Protein AF-A0A7W0KW19-F1 (afdb_monomer_lite)

Sequence (162 aa):
MRFDIEDYKSRTDRLRWDDLDFGAFTDDPLDGDTLRVIEYMHDVEHHTICYLRDLLVTPAHADPEITAFLSLWAYEELWHGEALGAVLAAHGRLSGQQRVAAMRQRLGIRDRIRPLLSALGSTVVGERLVALHMTWGAINEWTTQAGYVRLAQRSGTRCWPS

Foldseek 3Di:
DDDDLVVVVVPQDFPDDVPPDLVVCVVVNFDPVLLVLLLVLLQVLLCVVLLLLLCCLACLVVDPSSVSVSVSSNNRSVNVNVNSQSNCVSVVHDGDPRSSVVSVVVCPCVSVCNSVVSNVVRVVVPCVSVVVSVVVVVVVVVVSVVSVVVSDVVSDPPDDDD

Secondary structure (DSSP, 8-state):
----HHHHHHH--PPP-TTS-GGGGGTSPPPHHHHHHHHHHHHHHHHHHHHHHHHHTSGGGG-HHHHHHHHHHHHHHHHHHHHHHHHHHHTT---HHHHHHHHHHHHHHHHHHHHHHHHHHHHHHTHHHHHHHHHHHHHHHHHHHHHHHHHHHHS--SS---

Structure (mmCIF, N/CA/C/O backbone):
data_AF-A0A7W0KW19-F1
#
_entry.id   AF-A0A7W0KW19-F1
#
loop_
_atom_site.group_PDB
_atom_site.id
_atom_site.type_symbol
_atom_site.label_atom_id
_atom_site.label_alt_id
_atom_site.label_comp_id
_atom_site.label_asym_id
_atom_site.label_entity_id
_atom_site.label_seq_id
_atom_site.pdbx_PDB_ins_code
_atom_site.Cartn_x
_atom_site.Cartn_y
_atom_site.Cartn_z
_atom_site.occupancy
_atom_site.B_iso_or_equiv
_atom_site.auth_seq_id
_atom_site.auth_comp_id
_atom_site.auth_asym_id
_atom_site.auth_atom_id
_atom_site.pdbx_PDB_model_num
ATOM 1 N N . MET A 1 1 ? 3.020 -20.954 -14.127 1.00 45.12 1 MET A N 1
ATOM 2 C CA . MET A 1 1 ? 2.127 -19.990 -14.803 1.00 45.12 1 MET A CA 1
ATOM 3 C C . MET A 1 1 ? 2.960 -18.747 -15.081 1.00 45.12 1 MET A C 1
ATOM 5 O O . MET A 1 1 ? 3.672 -18.333 -14.176 1.00 45.12 1 MET A O 1
ATOM 9 N N . ARG A 1 2 ? 3.006 -18.255 -16.325 1.00 70.88 2 ARG A N 1
ATOM 10 C CA . ARG A 1 2 ? 3.765 -17.043 -16.691 1.00 70.88 2 ARG A CA 1
ATOM 11 C C . ARG A 1 2 ? 2.897 -15.824 -16.357 1.00 70.88 2 ARG A C 1
ATOM 13 O O . ARG A 1 2 ? 1.694 -15.896 -16.574 1.00 70.88 2 ARG A O 1
ATOM 20 N N . PHE A 1 3 ? 3.493 -14.776 -15.792 1.00 77.75 3 PHE A N 1
ATOM 21 C CA . PHE A 1 3 ? 2.812 -13.505 -15.521 1.00 77.75 3 PHE A CA 1
ATOM 22 C C . PHE A 1 3 ? 2.275 -12.891 -16.826 1.00 77.75 3 PHE A C 1
ATOM 24 O O . PHE A 1 3 ? 2.959 -12.965 -17.849 1.00 77.75 3 PHE A O 1
ATOM 31 N N . ASP A 1 4 ? 1.067 -12.323 -16.777 1.00 86.31 4 ASP A N 1
ATOM 32 C CA . ASP A 1 4 ? 0.393 -11.656 -17.896 1.00 86.31 4 ASP A CA 1
ATOM 33 C C . ASP A 1 4 ? -0.073 -10.265 -17.446 1.00 86.31 4 ASP A C 1
ATOM 35 O O . ASP A 1 4 ? -0.911 -10.125 -16.552 1.00 86.31 4 ASP A O 1
ATOM 39 N N . ILE A 1 5 ? 0.502 -9.232 -18.060 1.00 88.50 5 ILE A N 1
ATOM 40 C CA . ILE A 1 5 ? 0.229 -7.839 -17.714 1.00 88.50 5 ILE A CA 1
ATOM 41 C C . ILE A 1 5 ? -1.179 -7.392 -18.126 1.00 88.50 5 ILE A C 1
ATOM 43 O O . ILE A 1 5 ? -1.750 -6.521 -17.473 1.00 88.50 5 ILE A O 1
ATOM 47 N N . GLU A 1 6 ? -1.757 -7.972 -19.179 1.00 89.00 6 GLU A N 1
ATOM 48 C CA . GLU A 1 6 ? -3.099 -7.605 -19.642 1.00 89.00 6 GLU A CA 1
ATOM 49 C C . GLU A 1 6 ? -4.171 -8.174 -18.710 1.00 89.00 6 GLU A C 1
ATOM 51 O O . GLU A 1 6 ? -5.129 -7.481 -18.363 1.00 89.00 6 GLU A O 1
ATOM 56 N N . ASP A 1 7 ? -3.963 -9.397 -18.215 1.00 88.00 7 ASP A N 1
ATOM 57 C CA . ASP A 1 7 ? -4.797 -9.975 -17.160 1.00 88.00 7 ASP A CA 1
ATOM 58 C C . ASP A 1 7 ? -4.725 -9.130 -15.879 1.00 88.00 7 ASP A C 1
ATOM 60 O O . ASP A 1 7 ? -5.764 -8.794 -15.308 1.00 88.00 7 ASP A O 1
ATOM 64 N N . TYR A 1 8 ? -3.521 -8.706 -15.469 1.00 86.12 8 TYR A N 1
ATOM 65 C CA . TYR A 1 8 ? -3.345 -7.850 -14.291 1.00 86.12 8 TYR A CA 1
ATOM 66 C C . TYR A 1 8 ? -4.066 -6.502 -14.446 1.00 86.12 8 TYR A C 1
ATOM 68 O O . TYR A 1 8 ? -4.887 -6.154 -13.600 1.00 86.12 8 TYR A O 1
ATOM 76 N N . LYS A 1 9 ? -3.884 -5.808 -15.580 1.00 87.50 9 LYS A N 1
ATOM 77 C CA . LYS A 1 9 ? -4.611 -4.565 -15.914 1.00 87.50 9 LYS A CA 1
ATOM 78 C C . LYS A 1 9 ? -6.127 -4.708 -15.808 1.00 87.50 9 LYS A C 1
ATOM 80 O O . LYS A 1 9 ? -6.792 -3.771 -15.385 1.00 87.50 9 LYS A O 1
ATOM 85 N N . SER A 1 10 ? -6.672 -5.849 -16.230 1.00 87.94 10 SER A N 1
ATOM 86 C CA . SER A 1 10 ? -8.121 -6.083 -16.224 1.00 87.94 10 SER A CA 1
ATOM 87 C C . SER A 1 10 ? -8.704 -6.294 -14.824 1.00 87.94 10 SER A C 1
ATOM 89 O O . SER A 1 10 ? -9.913 -6.152 -14.641 1.00 87.94 10 SER A O 1
ATOM 91 N N . ARG A 1 11 ? -7.858 -6.658 -13.854 1.00 87.00 11 ARG A N 1
ATOM 92 C CA . ARG A 1 11 ? -8.253 -6.985 -12.479 1.00 87.00 11 ARG A CA 1
ATOM 93 C C . ARG A 1 11 ? -7.891 -5.910 -11.472 1.00 87.00 11 ARG A C 1
ATOM 95 O O . ARG A 1 11 ? -8.530 -5.869 -10.425 1.00 87.00 11 ARG A O 1
ATOM 102 N N . THR A 1 12 ? -6.886 -5.087 -11.765 1.00 85.75 12 THR A N 1
ATOM 103 C CA . THR A 1 12 ? -6.527 -3.967 -10.902 1.00 85.75 12 THR A CA 1
ATOM 104 C C . THR A 1 12 ? -7.721 -3.043 -10.743 1.00 85.75 12 THR A C 1
ATOM 106 O O . THR A 1 12 ? -8.265 -2.515 -11.713 1.00 85.75 12 THR A O 1
ATOM 109 N N . ASP A 1 13 ? -8.091 -2.820 -9.492 1.00 85.12 13 ASP A N 1
ATOM 110 C CA . ASP A 1 13 ? -9.095 -1.854 -9.095 1.00 85.12 13 ASP A CA 1
ATOM 111 C C . ASP A 1 13 ? -8.676 -1.246 -7.758 1.00 85.12 13 ASP A C 1
ATOM 113 O O . ASP A 1 13 ? -7.814 -1.761 -7.039 1.00 85.12 13 ASP A O 1
ATOM 117 N N . ARG A 1 14 ? -9.285 -0.120 -7.415 1.00 85.25 14 ARG A N 1
ATOM 118 C CA . ARG A 1 14 ? -9.150 0.460 -6.087 1.00 85.25 14 ARG A CA 1
ATOM 119 C C . ARG A 1 14 ? -9.626 -0.555 -5.049 1.00 85.25 14 ARG A C 1
ATOM 121 O O . ARG A 1 14 ? -10.737 -1.073 -5.162 1.00 85.25 14 ARG A O 1
ATOM 128 N N . LEU A 1 15 ? -8.859 -0.731 -3.968 1.00 82.12 15 LEU A N 1
ATOM 129 C CA . LEU A 1 15 ? -9.382 -1.418 -2.789 1.00 82.12 15 LEU A CA 1
ATOM 130 C C . LEU A 1 15 ? -10.620 -0.660 -2.287 1.00 82.12 15 LEU A C 1
ATOM 132 O O . LEU A 1 15 ? -10.533 0.506 -1.883 1.00 82.12 15 LEU A O 1
ATOM 136 N N . ARG A 1 16 ? -11.770 -1.334 -2.322 1.00 80.62 16 ARG A N 1
ATOM 137 C CA . ARG A 1 16 ? -13.038 -0.830 -1.796 1.00 80.62 16 ARG A CA 1
ATOM 138 C C . ARG A 1 16 ? -13.130 -1.188 -0.321 1.00 80.62 16 ARG A C 1
ATOM 140 O O . ARG A 1 16 ? -13.016 -2.352 0.048 1.00 80.62 16 ARG A O 1
ATOM 147 N N . TRP A 1 17 ? -13.258 -0.162 0.501 1.00 79.94 17 TRP A N 1
ATOM 148 C CA . TRP A 1 17 ? -13.331 -0.263 1.961 1.00 79.94 17 TRP A CA 1
ATOM 149 C C . TRP A 1 17 ? -14.269 0.791 2.556 1.00 79.94 17 TRP A C 1
ATOM 151 O O . TRP A 1 17 ? -14.463 0.859 3.765 1.00 79.94 17 TRP A O 1
ATOM 161 N N . ASP A 1 18 ? -14.843 1.632 1.700 1.00 76.25 18 ASP A N 1
ATOM 162 C CA . ASP A 1 18 ? -15.778 2.702 2.021 1.00 76.25 18 ASP A CA 1
ATOM 163 C C . ASP A 1 18 ? -17.142 2.185 2.503 1.00 76.25 18 ASP A C 1
ATOM 165 O O . ASP A 1 18 ? -17.907 2.936 3.102 1.00 76.25 18 ASP A O 1
ATOM 169 N N . ASP A 1 19 ? -17.431 0.907 2.272 1.00 79.00 19 ASP A N 1
ATOM 170 C CA . ASP A 1 19 ? -18.614 0.186 2.736 1.00 79.00 19 ASP A CA 1
ATOM 171 C C . ASP A 1 19 ? -18.415 -0.531 4.084 1.00 79.00 19 ASP A C 1
ATOM 173 O O . ASP A 1 19 ? -19.368 -1.105 4.615 1.00 79.00 19 ASP A O 1
ATOM 177 N N . LEU A 1 20 ? -17.208 -0.490 4.659 1.00 81.31 20 LEU A N 1
ATOM 178 C CA . LEU A 1 20 ? -16.934 -1.079 5.968 1.00 81.31 20 LEU A CA 1
ATOM 179 C C . LEU A 1 20 ? -17.514 -0.216 7.095 1.00 81.31 20 LEU A C 1
ATOM 181 O O . LEU A 1 20 ? -17.332 1.002 7.141 1.00 81.31 20 LEU A O 1
ATOM 185 N N . ASP A 1 21 ? -18.167 -0.867 8.058 1.00 83.12 21 ASP A N 1
ATOM 186 C CA . ASP A 1 21 ? -18.680 -0.203 9.255 1.00 83.12 21 ASP A CA 1
ATOM 187 C C . ASP A 1 21 ? -17.556 0.039 10.272 1.00 83.12 21 ASP A C 1
ATOM 189 O O . ASP A 1 21 ? -17.321 -0.747 11.189 1.00 83.12 21 ASP A O 1
ATOM 193 N N . PHE A 1 22 ? -16.856 1.162 10.118 1.00 84.19 22 PHE A N 1
ATOM 194 C CA . PHE A 1 22 ? -15.867 1.615 11.100 1.00 84.19 22 PHE A CA 1
ATOM 195 C C . PHE A 1 22 ? -16.497 2.028 12.439 1.00 84.19 22 PHE A C 1
ATOM 197 O O . PHE A 1 22 ? -15.784 2.114 13.440 1.00 84.19 22 PHE A O 1
ATOM 204 N N . GLY A 1 23 ? -17.810 2.284 12.480 1.00 80.19 23 GLY A N 1
ATOM 205 C CA . GLY A 1 23 ? -18.535 2.608 13.706 1.00 80.19 23 GLY A CA 1
ATOM 206 C C . GLY A 1 23 ? -18.556 1.441 14.690 1.00 80.19 23 GLY A C 1
ATOM 207 O O . GLY A 1 23 ? -18.479 1.676 15.898 1.00 80.19 23 GLY A O 1
ATOM 208 N N . ALA A 1 24 ? -18.538 0.205 14.179 1.00 84.38 24 ALA A N 1
ATOM 209 C CA . ALA A 1 24 ? -18.477 -1.023 14.970 1.00 84.38 24 ALA A CA 1
ATOM 210 C C . ALA A 1 24 ? -17.297 -1.054 15.960 1.00 84.38 24 ALA A C 1
ATOM 212 O O . ALA A 1 24 ? -17.426 -1.614 17.045 1.00 84.38 24 ALA A O 1
ATOM 213 N N . PHE A 1 25 ? -16.180 -0.383 15.651 1.00 86.94 25 PHE A N 1
ATOM 214 C CA . PHE A 1 25 ? -15.027 -0.289 16.555 1.00 86.94 25 PHE A CA 1
ATOM 215 C C . PHE A 1 25 ? -15.293 0.518 17.834 1.00 86.94 25 PHE A C 1
ATOM 217 O O . PHE A 1 25 ? -14.492 0.468 18.766 1.00 86.94 25 PHE A O 1
ATOM 224 N N . THR A 1 26 ? -16.405 1.254 17.902 1.00 83.69 26 THR A N 1
ATOM 225 C CA . THR A 1 26 ? -16.856 1.902 19.144 1.00 83.69 26 THR A CA 1
ATOM 226 C C . THR A 1 26 ? -17.332 0.866 20.158 1.00 83.69 26 THR A C 1
ATOM 228 O O . THR A 1 26 ? -17.022 0.977 21.343 1.00 83.69 26 THR A O 1
ATOM 231 N N . ASP A 1 27 ? -18.075 -0.134 19.681 1.00 86.25 27 ASP A N 1
ATOM 232 C CA . ASP A 1 27 ? -18.694 -1.161 20.517 1.00 86.25 27 ASP A CA 1
ATOM 233 C C . ASP A 1 27 ? -17.769 -2.374 20.711 1.00 86.25 27 ASP A C 1
ATOM 235 O O . ASP A 1 27 ? -17.777 -2.989 21.778 1.00 86.25 27 ASP A O 1
ATOM 239 N N . ASP A 1 28 ? -16.948 -2.689 19.705 1.00 85.25 28 ASP A N 1
ATOM 240 C CA . ASP A 1 28 ? -15.989 -3.799 19.706 1.00 85.25 28 ASP A CA 1
ATOM 241 C C . ASP A 1 28 ? -14.613 -3.341 19.175 1.00 85.25 28 ASP A C 1
ATOM 243 O O . ASP A 1 28 ? -14.282 -3.540 18.000 1.00 85.25 28 ASP A O 1
ATOM 247 N N . PRO A 1 29 ? -13.808 -2.645 20.003 1.00 87.50 29 PRO A N 1
ATOM 248 C CA . PRO A 1 29 ? -12.513 -2.127 19.579 1.00 87.50 29 PRO A CA 1
ATOM 249 C C . PRO A 1 29 ? -11.491 -3.250 19.388 1.00 87.50 29 PRO A C 1
ATOM 251 O O . PRO A 1 29 ? -11.397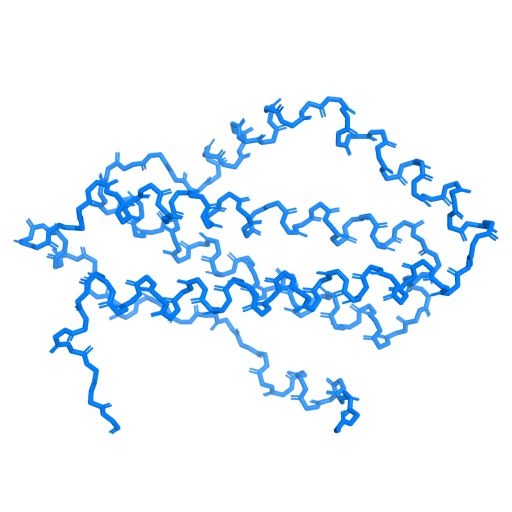 -4.180 20.192 1.00 87.50 29 PRO A O 1
ATOM 254 N N . LEU A 1 30 ? -10.632 -3.105 18.376 1.00 88.62 30 LEU A N 1
ATOM 255 C CA . LEU A 1 30 ? -9.489 -3.997 18.199 1.00 88.62 30 LEU A CA 1
ATOM 256 C C . LEU A 1 30 ? -8.531 -3.877 19.385 1.00 88.62 30 LEU A C 1
ATOM 258 O O . LEU A 1 30 ? -8.248 -2.786 19.893 1.00 88.62 30 LEU A O 1
ATOM 262 N N . ASP A 1 31 ? -7.979 -5.014 19.799 1.00 89.62 31 ASP A N 1
ATOM 263 C CA . ASP A 1 31 ? -7.021 -5.046 20.890 1.00 89.62 31 ASP A CA 1
ATOM 264 C C . ASP A 1 31 ? -5.710 -4.324 20.523 1.00 89.62 31 ASP A C 1
ATOM 266 O O . ASP A 1 31 ? -5.346 -4.119 19.358 1.00 89.62 31 ASP A O 1
ATOM 270 N N . GLY A 1 32 ? -4.962 -3.934 21.554 1.00 88.62 32 GLY A N 1
ATOM 271 C CA . GLY A 1 32 ? -3.742 -3.156 21.382 1.00 88.62 32 GLY A CA 1
ATOM 272 C C . GLY A 1 32 ? -2.637 -3.873 20.603 1.00 88.62 32 GLY A C 1
ATOM 273 O O . GLY A 1 32 ? -1.779 -3.188 20.044 1.00 88.62 32 GLY A O 1
ATOM 274 N N . ASP A 1 33 ? -2.604 -5.204 20.571 1.00 88.69 33 ASP A N 1
ATOM 275 C CA . ASP A 1 33 ? -1.596 -5.975 19.838 1.00 88.69 33 ASP A CA 1
ATOM 276 C C . ASP A 1 33 ? -1.937 -6.002 18.351 1.00 88.69 33 ASP A C 1
ATOM 278 O O . ASP A 1 33 ? -1.067 -5.727 17.522 1.00 88.69 33 ASP A O 1
ATOM 282 N N . THR A 1 34 ? -3.212 -6.217 18.027 1.00 88.12 34 THR A N 1
ATOM 283 C CA . THR A 1 34 ? -3.752 -6.093 16.667 1.00 88.12 34 THR A CA 1
ATOM 284 C C . THR A 1 34 ? -3.481 -4.704 16.093 1.00 88.12 34 THR A C 1
ATOM 286 O O . THR A 1 34 ? -2.926 -4.588 14.998 1.00 88.12 34 THR A O 1
ATOM 289 N N . LEU A 1 35 ? -3.753 -3.637 16.853 1.00 90.50 35 LEU A N 1
ATOM 290 C CA . LEU A 1 35 ? -3.477 -2.268 16.405 1.00 90.50 35 LEU A CA 1
ATOM 291 C C . LEU A 1 35 ? -1.990 -2.020 16.127 1.00 90.50 35 LEU A C 1
ATOM 293 O O . LEU A 1 35 ? -1.662 -1.340 15.160 1.00 90.50 35 LEU A O 1
ATOM 297 N N . ARG A 1 36 ? -1.072 -2.601 16.913 1.00 89.62 36 ARG A N 1
ATOM 298 C CA . ARG A 1 36 ? 0.374 -2.485 16.641 1.00 89.62 36 ARG A CA 1
ATOM 299 C C . ARG A 1 36 ? 0.780 -3.178 15.341 1.00 89.62 36 ARG A C 1
ATOM 301 O O . ARG A 1 36 ? 1.672 -2.687 14.654 1.00 89.62 36 ARG A O 1
ATOM 308 N N . VAL A 1 37 ? 0.139 -4.294 14.997 1.00 88.88 37 VAL A N 1
ATOM 309 C CA . VAL A 1 37 ? 0.374 -4.974 13.714 1.00 88.88 37 VAL A CA 1
ATOM 310 C C . VAL A 1 37 ? -0.144 -4.128 12.553 1.00 88.88 37 VAL A C 1
ATOM 312 O O . VAL A 1 37 ? 0.578 -3.949 11.578 1.00 88.88 37 VAL A O 1
ATOM 315 N N . ILE A 1 38 ? -1.338 -3.545 12.679 1.00 89.25 38 ILE A N 1
ATOM 316 C CA . ILE A 1 38 ? -1.911 -2.651 11.658 1.00 89.25 38 ILE A CA 1
ATOM 317 C C . ILE A 1 38 ? -1.037 -1.407 11.473 1.00 89.25 38 ILE A C 1
ATOM 319 O O . ILE A 1 38 ? -0.770 -1.002 10.347 1.00 89.25 38 ILE A O 1
ATOM 323 N N . GLU A 1 39 ? -0.533 -0.824 12.562 1.00 89.62 39 GLU A N 1
ATOM 324 C CA . GLU A 1 39 ? 0.425 0.285 12.518 1.00 89.62 39 GLU A CA 1
ATOM 325 C C . GLU A 1 39 ? 1.705 -0.080 11.749 1.00 89.62 39 GLU A C 1
ATOM 327 O O . GLU A 1 39 ? 2.205 0.733 10.971 1.00 89.62 39 GLU A O 1
ATOM 332 N N . TYR A 1 40 ? 2.225 -1.293 11.952 1.00 87.00 40 TYR A N 1
ATOM 333 C CA . TYR A 1 40 ? 3.377 -1.800 11.209 1.00 87.00 40 TYR A CA 1
ATOM 334 C C . TYR A 1 40 ? 3.053 -2.006 9.725 1.00 87.00 40 TYR A C 1
ATOM 336 O O . TYR A 1 40 ? 3.808 -1.539 8.878 1.00 87.00 40 TYR A O 1
ATOM 344 N N . MET A 1 41 ? 1.925 -2.645 9.405 1.00 86.56 41 MET A N 1
ATOM 345 C CA . MET A 1 41 ? 1.482 -2.857 8.022 1.00 86.56 41 MET A CA 1
ATOM 346 C C . MET A 1 41 ? 1.282 -1.524 7.296 1.00 86.56 41 MET A C 1
ATOM 348 O O . MET A 1 41 ? 1.817 -1.342 6.212 1.00 86.56 41 MET A O 1
ATOM 352 N N . HIS A 1 42 ? 0.642 -0.539 7.932 1.00 86.69 42 HIS A N 1
ATOM 353 C CA . HIS A 1 42 ? 0.456 0.799 7.364 1.00 86.69 42 HIS A CA 1
ATOM 354 C C . HIS A 1 42 ? 1.790 1.480 7.016 1.00 86.69 42 HIS A C 1
ATOM 356 O O . HIS A 1 42 ? 1.884 2.184 6.007 1.00 86.69 42 HIS A O 1
ATOM 362 N N . ASP A 1 43 ? 2.819 1.303 7.851 1.00 81.81 43 ASP A N 1
ATOM 363 C CA . ASP A 1 43 ? 4.160 1.827 7.575 1.00 81.81 43 ASP A CA 1
ATOM 364 C C . ASP A 1 43 ? 4.840 1.073 6.425 1.00 81.81 43 ASP A C 1
ATOM 366 O O . ASP A 1 43 ? 5.509 1.701 5.603 1.00 81.81 43 ASP A O 1
ATOM 370 N N . VAL A 1 44 ? 4.652 -0.249 6.339 1.00 77.69 44 VAL A N 1
ATOM 371 C CA . VAL A 1 44 ? 5.162 -1.070 5.232 1.00 77.69 44 VAL A CA 1
ATOM 372 C C . VAL A 1 44 ? 4.541 -0.623 3.911 1.00 77.69 44 VAL A C 1
ATOM 374 O O . VAL A 1 44 ? 5.309 -0.224 3.037 1.00 77.69 44 VAL A O 1
ATOM 377 N N . GLU A 1 45 ? 3.208 -0.551 3.807 1.00 77.75 45 GLU A N 1
ATOM 378 C CA . GLU A 1 45 ? 2.522 -0.174 2.555 1.00 77.75 45 GLU A CA 1
ATOM 379 C C . GLU A 1 45 ? 2.912 1.227 2.072 1.00 77.75 45 GLU A C 1
ATOM 381 O O . GLU A 1 45 ? 3.069 1.484 0.881 1.00 77.75 45 GLU A O 1
ATOM 386 N N . HIS A 1 46 ? 3.180 2.157 2.989 1.00 72.06 46 HIS A N 1
ATOM 387 C CA . HIS A 1 46 ? 3.658 3.487 2.609 1.00 72.06 46 HIS A CA 1
ATOM 388 C C . HIS A 1 46 ? 5.156 3.548 2.281 1.00 72.06 46 HIS A C 1
ATOM 390 O O . HIS A 1 46 ? 5.597 4.473 1.583 1.00 72.06 46 HIS A O 1
ATOM 396 N N . HIS A 1 47 ? 5.957 2.604 2.780 1.00 70.88 47 HIS A N 1
ATOM 397 C CA . HIS A 1 47 ? 7.369 2.470 2.424 1.00 70.88 47 HIS A CA 1
ATOM 398 C C . HIS A 1 47 ? 7.561 1.812 1.054 1.00 70.88 47 HIS A C 1
ATOM 400 O O . HIS A 1 47 ? 8.567 2.056 0.387 1.00 70.88 47 HIS A O 1
ATOM 406 N N . THR A 1 48 ? 6.569 1.061 0.591 1.00 66.00 48 THR A N 1
ATOM 407 C CA . THR A 1 48 ? 6.506 0.401 -0.714 1.00 66.00 48 THR A CA 1
ATOM 408 C C . THR A 1 48 ? 6.767 1.360 -1.895 1.00 66.00 48 THR A C 1
ATOM 410 O O . THR A 1 48 ? 7.433 1.006 -2.870 1.00 66.00 48 THR A O 1
ATOM 413 N N . ILE A 1 49 ? 6.425 2.649 -1.760 1.00 69.50 49 ILE A N 1
ATOM 414 C CA . ILE A 1 49 ? 6.751 3.699 -2.750 1.00 69.50 49 ILE A CA 1
ATOM 415 C C . ILE A 1 49 ? 8.269 3.960 -2.881 1.00 69.50 49 ILE A C 1
ATOM 417 O O . ILE A 1 49 ? 8.752 4.309 -3.962 1.00 69.50 49 ILE A O 1
ATOM 421 N N . CYS A 1 50 ? 9.061 3.784 -1.816 1.00 68.50 50 CYS A N 1
ATOM 422 C CA . CYS A 1 50 ? 10.523 3.901 -1.903 1.00 68.50 50 CYS A CA 1
ATOM 423 C C . CYS A 1 50 ? 11.116 2.802 -2.794 1.00 68.50 50 CYS A C 1
ATOM 425 O O . CYS A 1 50 ? 12.084 3.048 -3.509 1.00 68.50 50 CYS A O 1
ATOM 427 N N . TYR A 1 51 ? 10.507 1.617 -2.797 1.00 68.44 51 TYR A N 1
ATOM 428 C CA . TYR A 1 51 ? 10.927 0.501 -3.635 1.00 68.44 51 TYR A CA 1
ATOM 429 C C . TYR A 1 51 ? 10.618 0.747 -5.121 1.00 68.44 51 TYR A C 1
ATOM 431 O O . TYR A 1 51 ? 11.488 0.536 -5.967 1.00 68.44 51 TYR A O 1
ATOM 439 N N . LEU A 1 52 ? 9.441 1.308 -5.436 1.00 76.62 52 LEU A N 1
ATOM 440 C CA . LEU A 1 52 ? 9.117 1.793 -6.785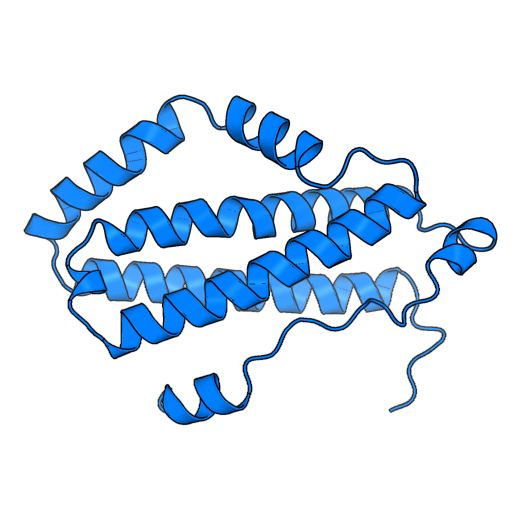 1.00 76.62 52 LEU A CA 1
ATOM 441 C C . LEU A 1 52 ? 10.182 2.774 -7.297 1.00 76.62 52 LEU A C 1
ATOM 443 O O . LEU A 1 52 ? 10.728 2.605 -8.386 1.00 76.62 52 LEU A O 1
ATOM 447 N N . ARG A 1 53 ? 10.498 3.797 -6.493 1.00 77.50 53 ARG A N 1
ATOM 448 C CA . ARG A 1 53 ? 11.521 4.804 -6.819 1.00 77.50 53 ARG A CA 1
ATOM 449 C C . ARG A 1 53 ? 12.867 4.149 -7.126 1.00 77.50 53 ARG A C 1
ATOM 451 O O . ARG A 1 53 ? 13.506 4.512 -8.110 1.00 77.50 53 ARG A O 1
ATOM 458 N N . ASP A 1 54 ? 13.293 3.208 -6.289 1.00 74.31 54 ASP A N 1
ATOM 459 C CA . ASP A 1 54 ? 14.592 2.546 -6.416 1.00 74.31 54 ASP A CA 1
ATOM 460 C C . ASP A 1 54 ? 14.676 1.659 -7.671 1.00 74.31 54 ASP A C 1
ATOM 462 O O . ASP A 1 54 ? 15.761 1.526 -8.235 1.00 74.31 54 ASP A O 1
ATOM 466 N N . LEU A 1 55 ? 13.554 1.108 -8.148 1.00 75.62 55 LEU A N 1
ATOM 467 C CA . LEU A 1 55 ? 13.476 0.377 -9.418 1.00 75.62 55 LEU A CA 1
ATOM 468 C C . LEU A 1 55 ? 13.469 1.307 -10.636 1.00 75.62 55 LEU A C 1
ATOM 470 O O . LEU A 1 55 ? 14.179 1.040 -11.608 1.00 75.62 55 LEU A O 1
ATOM 474 N N . LEU A 1 56 ? 12.722 2.413 -10.581 1.00 77.94 56 LEU A N 1
ATOM 475 C CA . LEU A 1 56 ? 12.592 3.352 -11.703 1.00 77.94 56 LEU A CA 1
ATOM 476 C C . LEU A 1 56 ? 13.903 4.072 -12.053 1.00 77.94 56 LEU A C 1
ATOM 478 O O . LEU A 1 56 ? 14.094 4.475 -13.196 1.00 77.94 56 LEU A O 1
ATOM 482 N N . VAL A 1 57 ? 14.832 4.210 -11.102 1.00 76.88 57 VAL A N 1
ATOM 483 C CA . VAL A 1 57 ? 16.170 4.779 -11.369 1.00 76.88 57 VAL A CA 1
ATOM 484 C C . VAL A 1 57 ? 17.137 3.792 -12.037 1.00 76.88 57 VAL A C 1
ATOM 486 O O . VAL A 1 57 ? 18.251 4.173 -12.394 1.00 76.88 57 VAL A O 1
ATOM 489 N N . THR A 1 58 ? 16.737 2.531 -12.209 1.00 74.56 58 THR A N 1
ATOM 490 C CA . THR A 1 58 ? 17.505 1.509 -12.937 1.00 74.56 58 THR A CA 1
ATOM 491 C C . THR A 1 58 ? 16.991 1.377 -14.374 1.00 74.56 58 THR A C 1
ATOM 493 O O . THR A 1 58 ? 15.886 1.839 -14.656 1.00 74.56 58 THR A O 1
ATOM 496 N N . PRO A 1 59 ? 17.705 0.699 -15.293 1.00 75.81 59 PRO A N 1
ATOM 497 C CA . PRO A 1 59 ? 17.203 0.427 -16.644 1.00 75.81 59 PRO A CA 1
ATOM 498 C C . PRO A 1 59 ? 15.865 -0.334 -16.715 1.00 75.81 59 PRO A C 1
ATOM 500 O O . PRO A 1 59 ? 15.284 -0.400 -17.792 1.00 75.81 59 PRO A O 1
ATOM 503 N N . ALA A 1 60 ? 15.350 -0.871 -15.599 1.00 74.56 60 ALA A N 1
ATOM 504 C CA . ALA A 1 60 ? 14.040 -1.523 -15.524 1.00 74.56 60 ALA A CA 1
ATOM 505 C C . ALA A 1 60 ? 12.892 -0.652 -16.058 1.00 74.56 60 ALA A C 1
ATOM 507 O O . ALA A 1 60 ? 11.938 -1.179 -16.617 1.00 74.56 60 ALA A O 1
ATOM 508 N N . HIS A 1 61 ? 12.996 0.676 -15.926 1.00 79.56 61 HIS A N 1
ATOM 509 C CA . HIS A 1 61 ? 11.982 1.604 -16.441 1.00 79.56 61 HIS A CA 1
ATOM 510 C C . HIS A 1 61 ? 11.856 1.593 -17.975 1.00 79.56 61 HIS A C 1
ATOM 512 O O . HIS A 1 61 ? 10.884 2.120 -18.509 1.00 79.56 61 HIS A O 1
ATOM 518 N N . ALA A 1 62 ? 12.844 1.055 -18.700 1.00 81.75 62 ALA A N 1
ATOM 519 C CA . ALA A 1 62 ? 12.792 0.954 -20.156 1.00 81.75 62 ALA A CA 1
ATOM 520 C C . ALA A 1 62 ? 11.912 -0.215 -20.632 1.00 81.75 62 ALA A C 1
ATOM 522 O O . ALA A 1 62 ? 11.510 -0.237 -21.795 1.00 81.75 62 ALA A O 1
ATOM 523 N N . ASP A 1 63 ? 11.605 -1.170 -19.749 1.00 84.56 63 ASP A N 1
ATOM 524 C CA . ASP A 1 63 ? 10.680 -2.260 -20.033 1.00 84.56 63 ASP A CA 1
ATOM 525 C C . ASP A 1 63 ? 9.228 -1.787 -19.785 1.00 84.56 63 ASP A C 1
ATOM 527 O O . ASP A 1 63 ? 8.874 -1.402 -18.658 1.00 84.56 63 ASP A O 1
ATOM 531 N N . PRO A 1 64 ? 8.370 -1.785 -20.822 1.00 85.88 64 PRO A N 1
ATOM 532 C CA . PRO A 1 64 ? 6.992 -1.331 -20.697 1.00 85.88 64 PRO A CA 1
ATOM 533 C C . PRO A 1 64 ? 6.121 -2.262 -19.840 1.00 85.88 64 PRO A C 1
ATOM 535 O O . PRO A 1 64 ? 5.200 -1.766 -19.191 1.00 85.88 64 PRO A O 1
ATOM 538 N N . GLU A 1 65 ? 6.390 -3.573 -19.793 1.00 85.75 65 GLU A N 1
ATOM 539 C CA . GLU A 1 65 ? 5.637 -4.512 -18.947 1.00 85.75 65 GLU A CA 1
ATOM 540 C C . GLU A 1 65 ? 5.949 -4.268 -17.469 1.00 85.75 65 GLU A C 1
ATOM 542 O O . GLU A 1 65 ? 5.031 -4.171 -16.652 1.00 85.75 65 GLU A O 1
ATOM 547 N N . ILE A 1 66 ? 7.229 -4.084 -17.130 1.00 83.62 66 ILE A N 1
ATOM 548 C CA . ILE A 1 66 ? 7.658 -3.773 -15.758 1.00 83.62 66 ILE A CA 1
ATOM 549 C C . ILE A 1 66 ? 7.074 -2.438 -15.306 1.00 83.62 66 ILE A C 1
ATOM 551 O O . ILE A 1 66 ? 6.536 -2.332 -14.205 1.00 83.62 66 ILE A O 1
ATOM 555 N N . THR A 1 67 ? 7.157 -1.415 -16.153 1.00 85.19 67 THR A N 1
ATOM 556 C CA . THR A 1 67 ? 6.651 -0.080 -15.812 1.00 85.19 67 THR A CA 1
ATOM 557 C C . THR A 1 67 ? 5.131 -0.083 -15.641 1.00 85.19 67 THR A C 1
ATOM 559 O O . THR A 1 67 ? 4.617 0.553 -14.718 1.00 85.19 67 THR A O 1
ATOM 562 N N . ALA A 1 68 ? 4.404 -0.831 -16.478 1.00 88.19 68 ALA A N 1
ATOM 563 C CA . ALA A 1 68 ? 2.964 -1.016 -16.325 1.00 88.19 68 ALA A CA 1
ATOM 564 C C . ALA A 1 68 ? 2.622 -1.734 -15.012 1.00 88.19 68 ALA A C 1
ATOM 566 O O . ALA A 1 68 ? 1.786 -1.238 -14.258 1.00 88.19 68 ALA A O 1
ATOM 567 N N . PHE A 1 69 ? 3.302 -2.845 -14.706 1.00 87.25 69 PHE A N 1
ATOM 568 C CA . PHE A 1 69 ? 3.118 -3.579 -13.452 1.00 87.25 69 PHE A CA 1
ATOM 569 C C . PHE A 1 69 ? 3.351 -2.674 -12.238 1.00 87.25 69 PHE A C 1
ATOM 571 O O . PHE A 1 69 ? 2.471 -2.535 -11.395 1.00 87.25 69 PHE A O 1
ATOM 578 N N . LEU A 1 70 ? 4.502 -2.000 -12.187 1.00 86.00 70 LEU A N 1
ATOM 579 C CA . LEU A 1 70 ? 4.887 -1.129 -11.078 1.00 86.00 70 LEU A CA 1
ATOM 580 C C . LEU A 1 70 ? 3.907 0.031 -10.857 1.00 86.00 70 LEU A C 1
ATOM 582 O O . LEU A 1 70 ? 3.707 0.451 -9.720 1.00 86.00 70 LEU A O 1
ATOM 586 N N . SER A 1 71 ? 3.297 0.541 -11.929 1.00 88.12 71 SER A N 1
ATOM 587 C CA . SER A 1 71 ? 2.310 1.624 -11.852 1.00 88.12 71 SER A CA 1
ATOM 588 C C . SER A 1 71 ? 0.992 1.159 -11.230 1.00 88.12 71 SER A C 1
ATOM 590 O O . SER A 1 71 ? 0.441 1.855 -10.380 1.00 88.12 71 SER A O 1
ATOM 592 N N . LEU A 1 72 ? 0.495 -0.009 -11.649 1.00 89.50 72 LEU A N 1
ATOM 593 C CA . LEU A 1 72 ? -0.744 -0.604 -11.136 1.00 89.50 72 LEU A CA 1
ATOM 594 C C . LEU A 1 72 ? -0.579 -1.075 -9.694 1.00 89.50 72 LEU A C 1
ATOM 596 O O . LEU A 1 72 ? -1.395 -0.748 -8.841 1.00 89.50 72 LEU A O 1
ATOM 600 N N . TRP A 1 73 ? 0.533 -1.742 -9.404 1.00 86.62 73 TRP A N 1
ATOM 601 C CA . TRP A 1 73 ? 0.852 -2.179 -8.054 1.00 86.62 73 TRP A CA 1
ATOM 602 C C . TRP A 1 73 ? 0.972 -0.993 -7.090 1.00 86.62 73 TRP A C 1
ATOM 604 O O . TRP A 1 73 ? 0.351 -0.983 -6.034 1.00 86.62 73 TRP A O 1
ATOM 614 N N . ALA A 1 74 ? 1.676 0.078 -7.474 1.00 86.50 74 ALA A N 1
ATOM 615 C CA . ALA A 1 74 ? 1.767 1.270 -6.631 1.00 86.50 74 ALA A CA 1
ATOM 616 C C . ALA A 1 74 ? 0.407 1.954 -6.403 1.00 86.50 74 ALA A C 1
ATOM 618 O O . ALA A 1 74 ? 0.207 2.593 -5.368 1.00 86.50 74 ALA A O 1
ATOM 619 N N . TYR A 1 75 ? -0.514 1.841 -7.363 1.00 87.62 75 TYR A N 1
ATOM 620 C CA . TYR A 1 75 ? -1.887 2.303 -7.203 1.00 87.62 75 TYR A CA 1
ATOM 621 C C . TYR A 1 75 ? -2.656 1.453 -6.182 1.0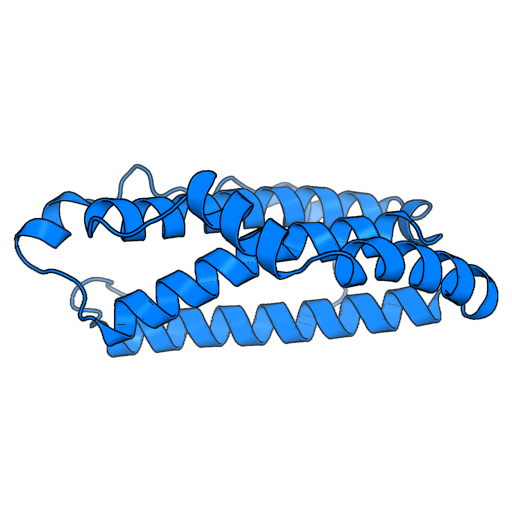0 87.62 75 TYR A C 1
ATOM 623 O O . TYR A 1 75 ? -3.304 2.023 -5.307 1.00 87.62 75 TYR A O 1
ATOM 631 N N . GLU A 1 76 ? -2.559 0.124 -6.246 1.00 86.81 76 GLU A N 1
ATOM 632 C CA . GLU A 1 76 ? -3.202 -0.794 -5.291 1.00 86.81 76 GLU A CA 1
ATOM 633 C C . GLU A 1 76 ? -2.696 -0.562 -3.857 1.00 86.81 76 GLU A C 1
ATOM 635 O O . GLU A 1 76 ? -3.494 -0.343 -2.941 1.00 86.81 76 GLU A O 1
ATOM 640 N N . GLU A 1 77 ? -1.376 -0.479 -3.677 1.00 83.50 77 GLU A N 1
ATOM 641 C CA . GLU A 1 77 ? -0.751 -0.308 -2.357 1.00 83.50 77 GLU A CA 1
ATOM 642 C C . GLU A 1 77 ? -1.085 1.032 -1.699 1.00 83.50 77 GLU A C 1
ATOM 644 O O . GLU A 1 77 ? -1.215 1.126 -0.474 1.00 83.50 77 GLU A O 1
ATOM 649 N N . LEU A 1 78 ? -1.295 2.082 -2.501 1.00 84.94 78 LEU A N 1
ATOM 650 C CA . LEU A 1 78 ? -1.786 3.358 -1.986 1.00 84.94 78 LEU A CA 1
ATOM 651 C C . LEU A 1 78 ? -3.141 3.173 -1.290 1.00 84.94 78 LEU A C 1
ATOM 653 O O . LEU A 1 78 ? -3.353 3.696 -0.195 1.00 84.94 78 LEU A O 1
ATOM 657 N N . TRP A 1 79 ? -4.055 2.416 -1.898 1.00 87.19 79 TRP A N 1
ATOM 658 C CA . TRP A 1 79 ? -5.386 2.194 -1.335 1.00 87.19 79 TRP A CA 1
ATOM 659 C C . TRP A 1 79 ? -5.379 1.246 -0.138 1.00 87.19 79 TRP A C 1
ATOM 661 O O . TRP A 1 79 ? -6.188 1.441 0.772 1.00 87.19 79 TRP A O 1
ATOM 671 N N . HIS A 1 80 ? -4.453 0.284 -0.089 1.00 86.38 80 HIS A N 1
ATOM 672 C CA . HIS A 1 80 ? -4.194 -0.514 1.113 1.00 86.38 80 HIS A CA 1
ATOM 673 C C . HIS A 1 80 ? -3.751 0.374 2.282 1.00 86.38 80 HIS A C 1
ATOM 675 O O . HIS A 1 80 ? -4.317 0.297 3.377 1.00 86.38 80 HIS A O 1
ATOM 681 N N . GLY A 1 81 ? -2.800 1.280 2.037 1.00 85.19 81 GLY A N 1
ATOM 682 C CA . GLY A 1 81 ? -2.339 2.248 3.030 1.00 85.19 81 GLY A CA 1
ATOM 683 C C . GLY A 1 81 ? -3.469 3.126 3.576 1.00 85.19 81 GLY A C 1
ATOM 684 O O . GLY A 1 81 ? -3.579 3.299 4.792 1.00 85.19 81 GLY A O 1
ATOM 685 N N . GLU A 1 82 ? -4.340 3.636 2.703 1.00 87.31 82 GLU A N 1
ATOM 686 C CA . GLU A 1 82 ? -5.513 4.429 3.100 1.00 87.31 82 GLU A CA 1
ATOM 687 C C . GLU A 1 82 ? -6.514 3.611 3.935 1.00 87.31 82 GLU A C 1
ATOM 689 O O . GLU A 1 82 ? -6.986 4.091 4.968 1.00 87.31 82 GLU A O 1
ATOM 694 N N . ALA A 1 83 ? -6.786 2.357 3.556 1.00 88.75 83 ALA A N 1
ATOM 695 C CA . ALA A 1 83 ? -7.693 1.475 4.294 1.00 88.75 83 ALA A CA 1
ATOM 696 C C . ALA A 1 83 ? -7.196 1.200 5.722 1.00 88.75 83 ALA A C 1
ATOM 698 O O . ALA A 1 83 ? -7.935 1.367 6.696 1.00 88.7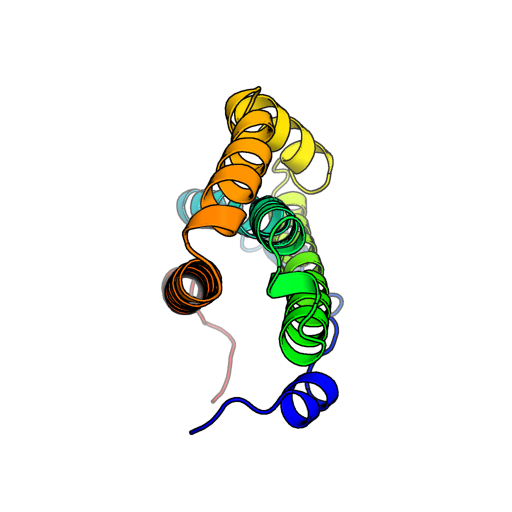5 83 ALA A O 1
ATOM 699 N N . LEU A 1 84 ? -5.917 0.842 5.875 1.00 89.12 84 LEU A N 1
ATOM 700 C CA . LEU A 1 84 ? -5.304 0.661 7.195 1.00 89.12 84 LEU A CA 1
ATOM 701 C C . LEU A 1 84 ? -5.295 1.973 7.986 1.00 89.12 84 LEU A C 1
ATOM 703 O O . LEU A 1 84 ? -5.509 1.978 9.200 1.00 89.12 84 LEU A O 1
ATOM 707 N N . GLY A 1 85 ? -5.081 3.098 7.302 1.00 89.31 85 GLY A N 1
ATOM 708 C CA . GLY A 1 85 ? -5.111 4.428 7.896 1.00 89.31 85 GLY A CA 1
ATOM 709 C C . GLY A 1 85 ? -6.481 4.778 8.477 1.00 89.31 85 GLY A C 1
ATOM 710 O O . GLY A 1 85 ? -6.549 5.349 9.570 1.00 89.31 85 GLY A O 1
ATOM 711 N N . ALA A 1 86 ? -7.558 4.383 7.796 1.00 89.38 86 ALA A N 1
ATOM 712 C CA . ALA A 1 86 ? -8.931 4.538 8.267 1.00 89.38 86 ALA A CA 1
ATOM 713 C C . ALA A 1 86 ? -9.215 3.684 9.512 1.00 89.38 86 ALA A C 1
ATOM 715 O O . ALA A 1 86 ? -9.766 4.200 10.486 1.00 89.38 86 ALA A O 1
ATOM 716 N N . VAL A 1 87 ? -8.757 2.424 9.544 1.00 90.00 87 VAL A N 1
ATOM 717 C CA . VAL A 1 87 ? -8.872 1.571 10.745 1.00 90.00 87 VAL A CA 1
ATOM 718 C C . VAL A 1 87 ? -8.144 2.203 11.934 1.00 90.00 87 VAL A C 1
ATOM 720 O O . VAL A 1 87 ? -8.693 2.284 13.033 1.00 90.00 87 VAL A O 1
ATOM 723 N N . LEU A 1 88 ? -6.922 2.700 11.732 1.00 91.12 88 LEU A N 1
ATOM 724 C CA . LEU A 1 88 ? -6.154 3.375 12.782 1.00 91.12 88 LEU A CA 1
ATOM 725 C C . LEU A 1 88 ? -6.830 4.669 13.256 1.00 91.12 88 LEU A C 1
ATOM 727 O O . LEU A 1 88 ? -6.881 4.921 14.462 1.00 91.12 88 LEU A O 1
ATOM 731 N N . ALA A 1 89 ? -7.383 5.458 12.331 1.00 90.38 89 ALA A N 1
ATOM 732 C CA . ALA A 1 89 ? -8.114 6.682 12.652 1.00 90.38 89 ALA A CA 1
ATOM 733 C C . ALA A 1 89 ? -9.357 6.396 13.506 1.00 90.38 89 ALA A C 1
ATOM 735 O O . ALA A 1 89 ? -9.592 7.105 14.485 1.00 90.38 89 ALA A O 1
ATOM 736 N N . ALA A 1 90 ? -10.100 5.327 13.194 1.00 90.62 90 ALA A N 1
ATOM 737 C CA . ALA A 1 90 ? -11.257 4.891 13.978 1.00 90.62 90 ALA A CA 1
ATOM 738 C C . ALA A 1 90 ? -10.893 4.553 15.438 1.00 90.62 90 ALA A C 1
ATOM 740 O O . ALA A 1 90 ? -11.707 4.732 16.337 1.00 90.62 90 ALA A O 1
ATOM 741 N N . HIS A 1 91 ? -9.642 4.155 15.695 1.00 91.56 91 HIS A N 1
ATOM 742 C CA . HIS A 1 91 ? -9.116 3.875 17.037 1.00 91.56 91 HIS A CA 1
ATOM 743 C C . HIS A 1 91 ? -8.344 5.057 17.654 1.00 91.56 91 HIS A C 1
ATOM 745 O O . HIS A 1 91 ? -7.604 4.881 18.627 1.00 91.56 91 HIS A O 1
ATOM 751 N N . GLY A 1 92 ? -8.451 6.260 17.076 1.00 89.50 92 GLY A N 1
ATOM 752 C CA . GLY A 1 92 ? -7.761 7.462 17.554 1.00 89.50 92 GLY A CA 1
ATOM 753 C C . GLY A 1 92 ? -6.231 7.383 17.474 1.00 89.50 92 GLY A C 1
ATOM 754 O O . GLY A 1 92 ? -5.534 8.114 18.181 1.00 89.50 92 GLY A O 1
ATOM 755 N N . ARG A 1 93 ? -5.684 6.481 16.649 1.00 89.19 93 ARG A N 1
ATOM 756 C CA . ARG A 1 93 ? -4.240 6.348 16.425 1.00 89.19 93 ARG A CA 1
ATOM 757 C C . ARG A 1 93 ? -3.775 7.325 15.353 1.00 89.19 93 ARG A C 1
ATOM 759 O O . ARG A 1 93 ? -4.526 7.708 14.461 1.00 89.19 93 ARG A O 1
ATOM 766 N N . LEU A 1 94 ? -2.499 7.705 15.422 1.00 85.69 94 LEU A N 1
ATOM 767 C CA . LEU A 1 94 ? -1.871 8.491 14.363 1.00 85.69 94 LEU A CA 1
ATOM 768 C C . LEU A 1 94 ? -1.891 7.677 13.062 1.00 85.69 94 LEU A C 1
ATOM 770 O O . LEU A 1 94 ? -1.366 6.564 13.037 1.00 85.69 94 LEU A O 1
ATOM 774 N N . SER A 1 95 ? -2.450 8.237 11.992 1.00 85.56 95 SER A N 1
ATOM 775 C CA . SER A 1 95 ? -2.609 7.562 10.702 1.00 85.56 95 SER A CA 1
ATOM 776 C C . SER A 1 95 ? -2.441 8.525 9.520 1.00 85.56 95 SER A C 1
ATOM 778 O O . SER A 1 95 ? -2.183 9.724 9.705 1.00 85.56 95 SER A O 1
ATOM 780 N N . GLY A 1 96 ? -2.515 7.990 8.297 1.00 80.06 96 GLY A N 1
ATOM 781 C CA . GLY A 1 96 ? -2.477 8.766 7.059 1.00 80.06 96 GLY A CA 1
ATOM 782 C C . GLY A 1 96 ? -1.197 9.590 6.900 1.00 80.06 96 GLY A C 1
ATOM 783 O O . GLY A 1 96 ? -0.128 9.239 7.411 1.00 80.06 96 GLY A O 1
ATOM 784 N N . GLN A 1 97 ? -1.298 10.732 6.214 1.00 73.12 97 GLN A N 1
ATOM 785 C CA . GLN A 1 97 ? -0.135 11.545 5.829 1.00 73.12 97 GLN A CA 1
ATOM 786 C C . GLN A 1 97 ? 0.753 11.975 7.004 1.00 73.12 97 GLN A C 1
ATOM 788 O O . GLN A 1 97 ? 1.971 12.067 6.850 1.00 73.12 97 GLN A O 1
ATOM 793 N N . GLN A 1 98 ? 0.175 12.217 8.184 1.00 74.81 98 GLN A N 1
ATOM 794 C CA . GLN A 1 98 ? 0.942 12.626 9.364 1.00 74.81 98 GLN A CA 1
ATOM 795 C C . GLN A 1 98 ? 1.857 11.499 9.855 1.00 74.81 98 GLN A C 1
ATOM 797 O O . GLN A 1 98 ? 3.036 11.733 10.135 1.00 74.81 98 GLN A O 1
ATOM 802 N N . ARG A 1 99 ? 1.347 10.260 9.893 1.00 81.38 99 ARG A N 1
ATOM 803 C CA . ARG A 1 99 ? 2.152 9.080 10.229 1.00 81.38 99 ARG A CA 1
ATOM 804 C C . ARG A 1 99 ? 3.227 8.828 9.176 1.00 81.38 99 ARG A C 1
ATOM 806 O O . ARG A 1 99 ? 4.389 8.624 9.523 1.00 81.38 99 ARG A O 1
ATOM 813 N N . VAL A 1 100 ? 2.865 8.921 7.898 1.00 75.81 100 VAL A N 1
ATOM 814 C CA . VAL A 1 100 ? 3.794 8.729 6.773 1.00 75.81 100 VAL A CA 1
ATOM 815 C C . VAL A 1 100 ? 4.936 9.738 6.819 1.00 75.81 100 VAL A C 1
ATOM 817 O O . VAL A 1 100 ? 6.097 9.374 6.633 1.00 75.81 100 VAL A O 1
ATOM 820 N N . ALA A 1 101 ? 4.636 11.006 7.103 1.00 75.00 101 ALA A N 1
ATOM 821 C CA . ALA A 1 101 ? 5.646 12.046 7.248 1.00 75.00 101 ALA A CA 1
ATOM 822 C C . ALA A 1 101 ? 6.609 11.737 8.404 1.00 75.00 101 ALA A C 1
ATOM 824 O O . ALA A 1 101 ? 7.827 11.807 8.221 1.00 75.00 101 ALA A O 1
ATOM 825 N N . ALA A 1 102 ? 6.085 11.329 9.564 1.00 76.44 102 ALA A N 1
ATOM 826 C CA . ALA A 1 102 ? 6.899 10.937 10.713 1.00 76.44 102 ALA A CA 1
ATOM 827 C C . ALA A 1 102 ? 7.781 9.711 10.409 1.00 76.44 102 ALA A C 1
ATOM 829 O O . ALA A 1 102 ? 8.964 9.697 10.757 1.00 76.44 102 ALA A O 1
ATOM 830 N N . MET A 1 103 ? 7.247 8.705 9.712 1.00 76.56 103 MET A N 1
ATOM 831 C CA . MET A 1 103 ? 8.004 7.534 9.260 1.00 76.56 103 MET A CA 1
ATOM 832 C C . MET A 1 103 ? 9.136 7.935 8.301 1.00 76.56 103 MET A C 1
ATOM 834 O O . MET A 1 103 ? 10.289 7.557 8.509 1.00 76.56 103 MET A O 1
ATOM 838 N N . ARG A 1 104 ? 8.844 8.755 7.282 1.00 71.94 104 ARG A N 1
ATOM 839 C CA . ARG A 1 104 ? 9.846 9.230 6.310 1.00 71.94 104 ARG A CA 1
ATOM 840 C C . ARG A 1 104 ? 10.964 10.034 6.969 1.00 71.94 104 ARG A C 1
ATOM 842 O O . ARG A 1 104 ? 12.126 9.867 6.607 1.00 71.94 104 ARG A O 1
ATOM 849 N N . GLN A 1 105 ? 10.644 10.857 7.966 1.00 74.62 105 GLN A N 1
ATOM 850 C CA . GLN A 1 105 ? 11.660 11.571 8.745 1.00 74.62 105 GLN A CA 1
ATOM 851 C C . GLN A 1 105 ? 12.588 10.612 9.505 1.00 74.62 105 GLN A C 1
ATOM 853 O O . GLN A 1 105 ? 13.795 10.849 9.548 1.00 74.62 105 GLN A O 1
ATOM 858 N N . ARG A 1 106 ? 12.058 9.508 10.051 1.00 72.25 106 ARG A N 1
ATOM 859 C CA . ARG A 1 106 ? 12.853 8.488 10.763 1.00 72.25 106 ARG A CA 1
ATOM 860 C C . ARG A 1 106 ? 13.795 7.704 9.847 1.00 72.25 106 ARG A C 1
ATOM 862 O O . ARG A 1 106 ? 14.888 7.353 10.279 1.00 72.25 106 ARG A O 1
ATOM 869 N N . LEU A 1 107 ? 13.400 7.447 8.598 1.00 69.06 107 LEU A N 1
ATOM 870 C CA . LEU A 1 107 ? 14.243 6.755 7.608 1.00 69.06 107 LEU A CA 1
ATOM 871 C C . LEU A 1 107 ? 15.504 7.564 7.242 1.00 69.06 107 LEU A C 1
ATOM 873 O O . LEU A 1 107 ? 16.562 6.995 6.957 1.00 69.06 107 LEU A O 1
ATOM 877 N N . GLY A 1 108 ? 15.412 8.894 7.317 1.00 68.62 108 GLY A N 1
ATOM 878 C CA . GLY A 1 108 ? 16.552 9.802 7.262 1.00 68.62 108 GLY A CA 1
ATOM 879 C C . GLY A 1 108 ? 17.338 9.778 5.944 1.00 68.62 108 GLY A C 1
ATOM 880 O O . GLY A 1 108 ? 16.857 9.387 4.883 1.00 68.62 108 GLY A O 1
ATOM 881 N N . ILE A 1 109 ? 18.595 10.228 6.013 1.00 59.16 109 ILE A N 1
ATOM 882 C CA . ILE A 1 109 ? 19.486 10.415 4.851 1.00 59.16 109 ILE A CA 1
ATOM 883 C C . ILE A 1 109 ? 19.852 9.089 4.157 1.00 59.16 109 ILE A C 1
ATOM 885 O O . ILE A 1 109 ? 20.133 9.088 2.958 1.00 59.16 109 ILE A O 1
ATOM 889 N N . ARG A 1 110 ? 19.811 7.952 4.866 1.00 58.66 110 ARG A N 1
ATOM 890 C CA . ARG A 1 110 ? 20.147 6.635 4.295 1.00 58.66 110 ARG A CA 1
ATOM 891 C C . ARG A 1 110 ? 19.204 6.230 3.162 1.00 58.66 110 ARG A C 1
ATOM 893 O O . ARG A 1 110 ? 19.690 5.764 2.134 1.00 58.66 110 ARG A O 1
ATOM 900 N N . ASP A 1 111 ? 17.901 6.481 3.300 1.00 64.81 111 ASP A N 1
ATOM 901 C CA . ASP A 1 111 ? 16.926 6.222 2.228 1.00 64.81 111 ASP A CA 1
ATOM 902 C C . ASP A 1 111 ? 17.135 7.134 1.009 1.00 64.81 111 ASP A C 1
ATOM 904 O O . ASP A 1 111 ? 16.783 6.782 -0.107 1.00 64.81 111 ASP A O 1
ATOM 908 N N . ARG A 1 112 ? 17.770 8.296 1.191 1.00 61.28 112 ARG A N 1
ATOM 909 C CA . ARG A 1 112 ? 18.048 9.242 0.101 1.00 61.28 112 ARG A CA 1
ATOM 910 C C . ARG A 1 112 ? 19.308 8.894 -0.696 1.00 61.28 112 ARG A C 1
ATOM 912 O O . ARG A 1 112 ? 19.421 9.285 -1.852 1.00 61.28 112 ARG A O 1
ATOM 919 N N . ILE A 1 113 ? 20.247 8.171 -0.084 1.00 56.06 113 ILE A N 1
ATOM 920 C CA . ILE A 1 113 ? 21.520 7.752 -0.701 1.00 56.06 113 ILE A CA 1
ATOM 921 C C . ILE A 1 113 ? 21.387 6.386 -1.395 1.00 56.06 113 ILE A C 1
ATOM 923 O O . ILE A 1 113 ? 22.034 6.138 -2.411 1.00 56.06 113 ILE A O 1
ATOM 927 N N . ARG A 1 114 ? 20.518 5.507 -0.887 1.00 65.44 114 ARG A N 1
ATOM 928 C CA . ARG A 1 114 ? 20.268 4.167 -1.442 1.00 65.44 114 ARG A CA 1
ATOM 929 C C . ARG A 1 114 ? 19.887 4.136 -2.940 1.00 65.44 114 ARG A C 1
ATOM 931 O O . ARG A 1 114 ? 20.465 3.306 -3.640 1.00 65.44 114 ARG A O 1
ATOM 938 N N . PRO A 1 115 ? 19.037 5.036 -3.475 1.00 63.22 115 PRO A N 1
ATOM 939 C CA . PRO A 1 115 ? 18.660 5.035 -4.889 1.00 63.22 115 PRO A CA 1
ATOM 940 C C . PRO A 1 115 ? 19.843 5.397 -5.790 1.00 63.22 115 PRO A C 1
ATOM 942 O O . PRO A 1 115 ? 20.010 4.822 -6.856 1.00 63.22 115 PRO A O 1
ATOM 945 N N . LEU A 1 116 ? 20.708 6.310 -5.335 1.00 60.78 116 LEU A N 1
ATOM 946 C CA . LEU A 1 116 ? 21.936 6.693 -6.038 1.00 60.78 116 LEU A CA 1
ATOM 947 C C . LEU A 1 116 ? 22.926 5.525 -6.121 1.00 60.78 116 LEU A C 1
ATOM 949 O O . LEU A 1 116 ? 23.500 5.278 -7.179 1.00 60.78 116 LEU A O 1
ATOM 953 N N . LEU A 1 117 ? 23.098 4.780 -5.027 1.00 60.22 117 LEU A N 1
ATOM 954 C CA . LEU A 1 117 ? 23.937 3.579 -5.010 1.00 60.22 117 LEU A CA 1
ATOM 955 C C . LEU A 1 117 ? 23.333 2.445 -5.850 1.00 60.22 117 LEU A C 1
ATOM 957 O O . LEU A 1 117 ? 24.071 1.743 -6.536 1.00 60.22 117 LEU A O 1
ATOM 961 N N . SER A 1 118 ? 22.005 2.292 -5.832 1.00 61.38 118 SER A N 1
ATOM 962 C CA . SER A 1 118 ? 21.284 1.331 -6.674 1.00 61.38 118 SER A CA 1
ATOM 963 C C . SER A 1 118 ? 21.448 1.664 -8.157 1.00 61.38 118 SER A C 1
ATOM 965 O O . SER A 1 118 ? 21.835 0.799 -8.936 1.00 61.38 118 SER A O 1
ATOM 967 N N . ALA A 1 119 ? 21.275 2.932 -8.544 1.00 61.16 119 ALA A N 1
ATOM 968 C CA . ALA A 1 119 ? 21.479 3.396 -9.913 1.00 61.16 119 ALA A CA 1
ATOM 969 C C . ALA A 1 119 ? 22.919 3.138 -10.394 1.00 61.16 119 ALA A C 1
ATOM 971 O O . ALA A 1 119 ? 23.108 2.562 -11.466 1.00 61.16 119 ALA A O 1
ATOM 972 N N . LEU A 1 120 ? 23.926 3.461 -9.570 1.00 58.78 120 LEU A N 1
ATOM 973 C CA . LEU A 1 120 ? 25.345 3.202 -9.859 1.00 58.78 120 LEU A CA 1
ATOM 974 C C . LEU A 1 120 ? 25.697 1.705 -9.924 1.00 58.78 120 LEU A C 1
ATOM 976 O O . LEU A 1 120 ? 26.551 1.310 -10.711 1.00 58.78 120 LEU A O 1
ATOM 980 N N . GLY A 1 121 ? 25.061 0.862 -9.106 1.00 58.31 121 GLY A N 1
ATOM 981 C CA . GLY A 1 121 ? 25.228 -0.593 -9.165 1.00 58.31 121 GLY A CA 1
ATOM 982 C C . GLY A 1 121 ? 24.492 -1.228 -10.350 1.00 58.31 121 GLY A C 1
ATOM 983 O O . GLY A 1 121 ? 24.965 -2.209 -10.923 1.00 58.31 121 GLY A O 1
ATOM 984 N N . SER A 1 122 ? 23.358 -0.655 -10.758 1.00 57.56 122 SER A N 1
ATOM 985 C CA . SER A 1 122 ? 22.508 -1.174 -11.837 1.00 57.56 122 SER A CA 1
ATOM 986 C C . SER A 1 122 ? 23.160 -1.074 -13.212 1.00 57.56 122 SER A C 1
ATOM 988 O O . SER A 1 122 ? 23.039 -2.005 -14.006 1.00 57.56 122 SER A O 1
ATOM 990 N N . THR A 1 123 ? 23.934 -0.016 -13.466 1.00 57.31 123 THR A N 1
ATOM 991 C CA . THR A 1 123 ? 24.740 0.136 -14.686 1.00 57.31 123 THR A CA 1
ATOM 992 C C . THR A 1 123 ? 25.844 -0.918 -14.802 1.00 57.31 123 THR A C 1
ATOM 994 O O . THR A 1 123 ? 26.292 -1.196 -15.910 1.00 57.31 123 THR A O 1
ATOM 997 N N . VAL A 1 124 ? 26.251 -1.544 -13.691 1.00 55.22 124 VAL A N 1
ATOM 998 C CA . VAL A 1 124 ? 27.257 -2.622 -13.658 1.00 55.22 124 VAL A CA 1
ATOM 999 C C . VAL A 1 124 ? 26.612 -4.017 -13.680 1.00 55.22 124 VAL A C 1
ATOM 1001 O O . VAL A 1 124 ? 27.162 -4.949 -14.265 1.00 55.22 124 VAL A O 1
ATOM 1004 N N . VAL A 1 125 ? 25.447 -4.189 -13.046 1.00 58.91 125 VAL A N 1
ATOM 1005 C CA . VAL A 1 125 ? 24.821 -5.507 -12.816 1.00 58.91 125 VAL A CA 1
ATOM 1006 C C . VAL A 1 125 ? 23.732 -5.860 -13.845 1.00 58.91 125 VAL A C 1
ATOM 1008 O O . VAL A 1 125 ? 23.519 -7.052 -14.097 1.00 58.91 125 VAL A O 1
ATOM 1011 N N . GLY A 1 126 ? 23.101 -4.869 -14.486 1.00 64.00 126 GLY A N 1
ATOM 1012 C CA . GLY A 1 126 ? 22.092 -5.057 -15.536 1.00 64.00 126 GLY A CA 1
ATOM 1013 C C . GLY A 1 126 ? 20.787 -5.705 -15.047 1.00 64.00 126 GLY A C 1
ATOM 1014 O O . GLY A 1 126 ? 20.408 -5.569 -13.883 1.00 64.00 126 GLY A O 1
ATOM 1015 N N . GLU A 1 127 ? 20.113 -6.453 -15.927 1.00 63.81 127 GLU A N 1
ATOM 1016 C CA . GLU A 1 127 ? 18.808 -7.115 -15.698 1.00 63.81 127 GLU A CA 1
ATOM 1017 C C . GLU A 1 127 ? 18.754 -8.028 -14.457 1.00 63.81 127 GLU A C 1
ATOM 1019 O O . GLU A 1 127 ? 17.696 -8.220 -13.859 1.00 63.81 127 GLU A O 1
ATOM 1024 N N . ARG A 1 128 ? 19.895 -8.558 -13.995 1.00 66.12 128 ARG A N 1
ATOM 1025 C CA . ARG A 1 128 ? 19.962 -9.378 -12.769 1.00 66.12 128 ARG A CA 1
ATOM 1026 C C . ARG A 1 128 ? 19.529 -8.613 -11.520 1.00 66.12 128 ARG A C 1
ATOM 1028 O O . ARG A 1 128 ? 19.003 -9.218 -10.588 1.00 66.12 128 ARG A O 1
ATOM 1035 N N . LEU A 1 129 ? 19.736 -7.295 -11.499 1.00 70.38 129 LEU A N 1
ATOM 1036 C CA . LEU A 1 129 ? 19.281 -6.456 -10.397 1.00 70.38 129 LEU A CA 1
ATOM 1037 C C . LEU A 1 129 ? 17.751 -6.371 -10.371 1.00 70.38 129 LEU A C 1
ATOM 1039 O O . LEU A 1 129 ? 17.168 -6.409 -9.291 1.00 70.38 129 LEU A O 1
ATOM 1043 N N . VAL A 1 130 ? 17.113 -6.318 -11.542 1.00 71.31 130 VAL A N 1
ATOM 1044 C CA . VAL A 1 130 ? 15.652 -6.321 -11.686 1.00 71.31 130 VAL A CA 1
ATOM 1045 C C . VAL A 1 130 ? 15.081 -7.635 -11.178 1.00 71.31 130 VAL A C 1
ATOM 1047 O O . VAL A 1 130 ? 14.211 -7.620 -10.318 1.00 71.31 130 VAL A O 1
ATOM 1050 N N . ALA A 1 131 ? 15.626 -8.772 -11.617 1.00 75.44 131 ALA A N 1
ATOM 1051 C CA . ALA A 1 131 ? 15.179 -10.085 -11.153 1.00 75.44 131 ALA A CA 1
ATOM 1052 C C . ALA A 1 131 ? 15.310 -10.247 -9.626 1.00 75.44 131 ALA A C 1
ATOM 1054 O O . ALA A 1 131 ? 14.397 -10.761 -8.978 1.00 75.44 131 ALA A O 1
ATOM 1055 N N . LEU A 1 132 ? 16.415 -9.772 -9.037 1.00 74.62 132 LEU A N 1
ATOM 1056 C CA . LEU A 1 132 ? 16.611 -9.772 -7.585 1.00 74.62 132 LEU A CA 1
ATOM 1057 C C . LEU A 1 132 ? 15.561 -8.915 -6.874 1.00 74.62 132 LEU A C 1
ATOM 1059 O O . LEU A 1 132 ? 14.973 -9.365 -5.892 1.00 74.62 132 LEU A O 1
ATOM 1063 N N . HIS A 1 133 ? 15.319 -7.702 -7.376 1.00 73.81 133 HIS A N 1
ATOM 1064 C CA . HIS A 1 133 ? 14.282 -6.832 -6.840 1.00 73.81 133 HIS A CA 1
ATOM 1065 C C . HIS A 1 133 ? 12.928 -7.527 -6.944 1.00 73.81 133 HIS A C 1
ATOM 1067 O O . HIS A 1 133 ? 12.307 -7.734 -5.907 1.00 73.81 133 HIS A O 1
ATOM 1073 N N . MET A 1 134 ? 12.496 -7.956 -8.129 1.00 78.62 134 MET A N 1
ATOM 1074 C CA . MET A 1 134 ? 11.196 -8.606 -8.322 1.00 78.62 134 MET A CA 1
ATOM 1075 C C . MET A 1 134 ? 11.019 -9.835 -7.420 1.00 78.62 134 MET A C 1
ATOM 1077 O O . MET A 1 134 ? 9.947 -10.036 -6.861 1.00 78.62 134 MET A O 1
ATOM 1081 N N . THR A 1 135 ? 12.082 -10.616 -7.202 1.00 77.38 135 THR A N 1
ATOM 1082 C CA . THR A 1 135 ? 12.064 -11.750 -6.260 1.00 77.38 135 THR A CA 1
ATOM 1083 C C . THR A 1 135 ? 11.848 -11.284 -4.822 1.00 77.38 135 THR A C 1
ATOM 1085 O O . THR A 1 135 ? 11.032 -11.852 -4.102 1.00 77.38 135 THR A O 1
ATOM 1088 N N . TRP A 1 136 ? 12.554 -10.234 -4.400 1.00 76.31 136 TRP A N 1
ATOM 1089 C CA . TRP A 1 136 ? 12.349 -9.619 -3.092 1.00 76.31 136 TRP A CA 1
ATOM 1090 C C . TRP A 1 136 ? 10.919 -9.078 -2.929 1.00 76.31 136 TRP A C 1
ATOM 1092 O O . TRP A 1 136 ? 10.300 -9.303 -1.894 1.00 76.31 136 TRP A O 1
ATOM 1102 N N . GLY A 1 137 ? 10.380 -8.413 -3.956 1.00 71.88 137 GLY A N 1
ATOM 1103 C CA . GLY A 1 137 ? 9.002 -7.916 -3.980 1.00 71.88 137 GLY A CA 1
ATOM 1104 C C . GLY A 1 137 ? 7.982 -9.045 -3.836 1.00 71.88 137 GLY A C 1
ATOM 1105 O O . GLY A 1 137 ? 7.104 -8.964 -2.987 1.00 71.88 137 GLY A O 1
ATOM 1106 N N . ALA A 1 138 ? 8.160 -10.144 -4.574 1.00 79.75 138 ALA A N 1
ATOM 1107 C CA . ALA A 1 138 ? 7.299 -11.322 -4.474 1.00 79.75 138 ALA A CA 1
ATOM 1108 C C . ALA A 1 138 ? 7.334 -11.971 -3.079 1.00 79.75 138 ALA A C 1
ATOM 1110 O O . ALA A 1 138 ? 6.299 -12.384 -2.560 1.00 79.75 138 ALA A O 1
ATOM 1111 N N . ILE A 1 139 ? 8.515 -12.045 -2.453 1.00 75.69 139 ILE A N 1
ATOM 1112 C CA . ILE A 1 139 ? 8.646 -12.533 -1.073 1.00 75.69 139 ILE A CA 1
ATOM 1113 C C . ILE A 1 139 ? 7.883 -11.615 -0.116 1.00 75.69 139 ILE A C 1
ATOM 1115 O O . ILE A 1 139 ? 7.123 -12.114 0.712 1.00 75.69 139 ILE A O 1
ATOM 1119 N N . ASN A 1 140 ? 8.064 -10.298 -0.243 1.00 77.50 140 ASN A N 1
ATOM 1120 C CA . ASN A 1 140 ? 7.358 -9.318 0.576 1.00 77.50 140 ASN A CA 1
ATOM 1121 C C . ASN A 1 140 ? 5.838 -9.478 0.442 1.00 77.50 140 ASN A C 1
ATOM 1123 O O . ASN A 1 140 ? 5.176 -9.653 1.461 1.00 77.50 140 ASN A O 1
ATOM 1127 N N . GLU A 1 141 ? 5.317 -9.534 -0.783 1.00 78.62 141 GLU A N 1
ATOM 1128 C CA . GLU A 1 141 ? 3.887 -9.708 -1.060 1.00 78.62 141 GLU A CA 1
ATOM 1129 C C . GLU A 1 141 ? 3.323 -10.965 -0.389 1.00 78.62 141 GLU A C 1
ATOM 1131 O O . GLU A 1 141 ? 2.361 -10.906 0.377 1.00 78.62 141 GLU A O 1
ATOM 1136 N N . TRP A 1 142 ? 3.979 -12.115 -0.574 1.00 80.00 142 TRP A N 1
ATOM 1137 C CA . TRP A 1 142 ? 3.548 -13.363 0.060 1.00 80.00 142 TRP A C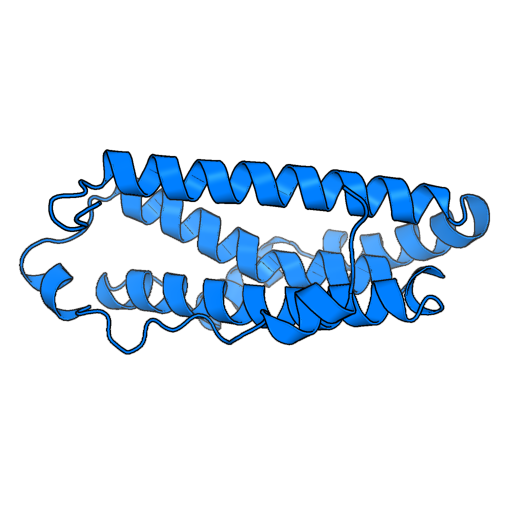A 1
ATOM 1138 C C . TRP A 1 142 ? 3.568 -13.290 1.584 1.00 80.00 142 TRP A C 1
ATOM 1140 O O . TRP A 1 142 ? 2.678 -13.835 2.243 1.00 80.00 142 TRP A O 1
ATOM 1150 N N . THR A 1 143 ? 4.568 -12.626 2.166 1.00 78.62 143 THR A N 1
ATOM 1151 C CA . THR A 1 143 ? 4.633 -12.461 3.622 1.00 78.62 143 THR A CA 1
ATOM 1152 C C . THR A 1 143 ? 3.574 -11.497 4.148 1.00 78.62 143 THR A C 1
ATOM 1154 O O . THR A 1 143 ? 2.984 -11.780 5.192 1.00 78.62 143 THR A O 1
ATOM 1157 N N . THR A 1 144 ? 3.276 -10.418 3.423 1.00 77.62 144 THR A N 1
ATOM 1158 C CA . THR A 1 144 ? 2.224 -9.453 3.759 1.00 77.62 144 THR A CA 1
ATOM 1159 C C . THR A 1 144 ? 0.850 -10.113 3.678 1.00 77.62 144 THR A C 1
ATOM 1161 O O . THR A 1 144 ? 0.098 -10.078 4.654 1.00 77.62 144 THR A O 1
ATOM 1164 N N . GLN A 1 145 ? 0.561 -10.835 2.593 1.00 81.38 145 GLN A N 1
ATOM 1165 C CA . GLN A 1 145 ? -0.686 -11.582 2.423 1.00 81.38 145 GLN A CA 1
ATOM 1166 C C . GLN A 1 145 ? -0.874 -12.639 3.523 1.00 81.38 145 GLN A C 1
ATOM 1168 O O . GLN A 1 145 ? -1.944 -12.733 4.131 1.00 81.38 145 GLN A O 1
ATOM 1173 N N . ALA A 1 146 ? 0.175 -13.404 3.844 1.00 79.62 146 ALA A N 1
ATOM 1174 C CA . ALA A 1 146 ? 0.144 -14.347 4.963 1.00 79.62 146 ALA A CA 1
ATOM 1175 C C . ALA A 1 146 ? -0.074 -13.633 6.311 1.00 79.62 146 ALA A C 1
ATOM 1177 O O . ALA A 1 146 ? -0.793 -14.143 7.176 1.00 79.62 146 ALA A O 1
ATOM 1178 N N . GLY A 1 147 ? 0.513 -12.446 6.480 1.00 78.69 147 GLY A N 1
ATOM 1179 C CA . GLY A 1 147 ? 0.309 -11.563 7.623 1.00 78.69 147 GLY A CA 1
ATOM 1180 C C . GLY A 1 147 ? -1.150 -11.140 7.780 1.00 78.69 147 GLY A C 1
ATOM 1181 O O . GLY A 1 147 ? -1.703 -11.317 8.865 1.00 78.69 147 GLY A O 1
ATOM 1182 N N . TYR A 1 148 ? -1.793 -10.661 6.710 1.00 79.88 148 TYR A N 1
ATOM 1183 C CA . TYR A 1 148 ? -3.208 -10.275 6.711 1.00 79.88 148 TYR A CA 1
ATOM 1184 C C . TYR A 1 148 ? -4.126 -11.444 7.064 1.00 79.88 148 TYR A C 1
ATOM 1186 O O . TYR A 1 148 ? -4.967 -11.320 7.955 1.00 79.88 148 TYR A O 1
ATOM 1194 N N . VAL A 1 149 ? -3.925 -12.609 6.440 1.00 79.94 149 VAL A N 1
ATOM 1195 C CA . VAL A 1 149 ? -4.706 -13.821 6.748 1.00 79.94 149 VAL A CA 1
ATOM 1196 C C . VAL A 1 149 ? -4.550 -14.202 8.219 1.00 79.94 149 VAL A C 1
ATOM 1198 O O . VAL A 1 149 ? -5.527 -14.519 8.900 1.00 79.94 149 VAL A O 1
ATOM 1201 N N . ARG A 1 150 ? -3.320 -14.153 8.742 1.00 82.62 150 ARG A N 1
ATOM 1202 C CA . ARG A 1 150 ? -3.051 -14.491 10.141 1.00 82.62 150 ARG A CA 1
ATOM 1203 C C . ARG A 1 150 ? -3.651 -13.477 11.109 1.00 82.62 150 ARG A C 1
ATOM 1205 O O . ARG A 1 150 ? -4.120 -13.886 12.173 1.00 82.62 150 ARG A O 1
ATOM 1212 N N . LEU A 1 151 ? -3.620 -12.194 10.757 1.00 81.25 151 LEU A N 1
ATOM 1213 C CA . LEU A 1 151 ? -4.234 -11.117 11.524 1.00 81.25 151 LEU A CA 1
ATOM 1214 C C . LEU A 1 151 ? -5.744 -11.334 11.604 1.00 81.25 151 LEU A C 1
ATOM 1216 O O . LEU A 1 151 ? -6.256 -11.455 12.709 1.00 81.25 151 LEU A O 1
ATOM 1220 N N . ALA A 1 152 ? -6.411 -11.530 10.464 1.00 79.81 152 ALA A N 1
ATOM 1221 C CA . ALA A 1 152 ? -7.852 -11.775 10.391 1.00 79.81 152 ALA A CA 1
ATOM 1222 C C . ALA A 1 152 ? -8.296 -12.993 11.225 1.00 79.81 152 ALA A C 1
ATOM 1224 O O . ALA A 1 152 ? -9.301 -12.948 11.932 1.00 79.81 152 ALA A O 1
ATOM 1225 N N . GLN A 1 153 ? -7.514 -14.079 11.209 1.00 80.31 153 GLN A N 1
ATOM 1226 C CA . GLN A 1 153 ? -7.775 -15.259 12.043 1.00 80.31 153 GLN A CA 1
ATOM 1227 C C . GLN A 1 153 ? -7.660 -14.977 13.547 1.00 80.31 153 GLN A C 1
ATOM 1229 O O . GLN A 1 153 ? -8.332 -15.630 14.344 1.00 80.31 153 GLN A O 1
ATOM 1234 N N . ARG A 1 154 ? -6.767 -14.067 13.952 1.00 78.69 154 ARG A N 1
ATOM 1235 C CA . ARG A 1 154 ? -6.503 -13.749 15.363 1.00 78.69 154 ARG A CA 1
ATOM 1236 C C . ARG A 1 154 ? -7.414 -12.663 15.913 1.00 78.69 154 ARG A C 1
ATOM 1238 O O . ARG A 1 154 ? -7.804 -12.770 17.068 1.00 78.69 154 ARG A O 1
ATOM 1245 N N . SER A 1 155 ? -7.762 -11.672 15.097 1.00 68.44 155 SER A N 1
ATOM 1246 C CA . SER A 1 155 ? -8.709 -10.610 15.446 1.00 68.44 155 SER A CA 1
ATOM 1247 C C . SER A 1 155 ? -10.165 -11.086 15.422 1.00 68.44 155 SER A C 1
ATOM 1249 O O . SER A 1 155 ? -11.058 -10.336 15.785 1.00 68.44 155 SER A O 1
ATOM 1251 N N . GLY A 1 156 ? -10.403 -12.343 15.036 1.00 57.94 156 GLY A N 1
ATOM 1252 C CA . GLY A 1 156 ? -11.699 -12.996 15.133 1.00 57.94 156 GLY A CA 1
ATOM 1253 C C . GLY A 1 156 ? -12.590 -12.710 13.931 1.00 57.94 156 GLY A C 1
ATOM 1254 O O . GLY A 1 156 ? -13.432 -11.821 13.948 1.00 57.94 156 GLY A O 1
ATOM 1255 N N . THR A 1 157 ? -12.517 -13.560 12.909 1.00 47.47 157 THR A N 1
ATOM 1256 C CA . THR A 1 157 ? -13.655 -13.770 12.008 1.00 47.47 157 THR A CA 1
ATOM 1257 C C . THR A 1 157 ? -14.823 -14.350 12.806 1.00 47.47 157 THR A C 1
ATOM 1259 O O . THR A 1 157 ? -14.927 -15.566 12.973 1.00 47.47 157 THR A O 1
ATOM 1262 N N . ARG A 1 158 ? -15.726 -13.488 13.287 1.00 48.06 158 ARG A N 1
ATOM 1263 C CA . ARG A 1 158 ? -17.130 -13.868 13.510 1.00 48.06 158 ARG A CA 1
ATOM 1264 C C . ARG A 1 158 ? -18.029 -13.570 12.310 1.00 48.06 158 ARG A C 1
ATOM 1266 O O . ARG A 1 158 ? -19.155 -14.047 12.297 1.00 48.06 158 ARG A O 1
ATOM 1273 N N . CYS A 1 159 ? -17.528 -12.894 11.279 1.00 38.47 159 CYS A N 1
ATOM 1274 C CA . CYS A 1 159 ? -18.286 -12.607 10.064 1.00 38.47 159 CYS A CA 1
ATOM 1275 C C . CYS A 1 159 ? -17.385 -12.724 8.832 1.00 38.47 159 CYS A C 1
ATOM 1277 O O . CYS A 1 159 ? -16.671 -11.784 8.525 1.00 38.47 159 CYS A O 1
ATOM 1279 N N . TRP A 1 160 ? -17.404 -13.872 8.156 1.00 29.30 160 TRP A N 1
ATOM 1280 C CA . TRP A 1 160 ? -17.277 -13.984 6.694 1.00 29.30 160 TRP A CA 1
ATOM 1281 C C . TRP A 1 160 ? -17.721 -15.408 6.319 1.00 29.30 160 TRP A C 1
ATOM 1283 O O . TRP A 1 160 ? -17.037 -16.363 6.695 1.00 29.30 160 TRP A O 1
ATOM 1293 N N . PRO A 1 161 ? -18.900 -15.593 5.695 1.00 32.47 161 PRO A N 1
ATOM 1294 C CA . PRO A 1 161 ? -19.303 -16.901 5.212 1.00 32.47 161 PRO A CA 1
ATOM 1295 C C . PRO A 1 161 ? -18.484 -17.269 3.971 1.00 32.47 161 PRO A C 1
ATOM 1297 O O . PRO A 1 161 ? -18.151 -16.412 3.154 1.00 32.47 161 PRO A O 1
ATOM 1300 N N . SER A 1 162 ? -18.157 -18.560 3.916 1.00 36.00 162 SER A N 1
ATOM 1301 C CA . SER A 1 162 ? -17.539 -19.311 2.818 1.00 36.00 162 SER A CA 1
ATOM 1302 C C . SER A 1 162 ? -18.119 -19.024 1.440 1.00 36.00 162 SER A C 1
ATOM 1304 O O . SER A 1 162 ? -19.369 -18.953 1.374 1.00 36.00 162 SER A O 1
#

Radius of gyration: 17.86 Å; chains: 1; bounding box: 47×33×42 Å

pLDDT: mean 77.08, std 12.28, range [29.3, 91.5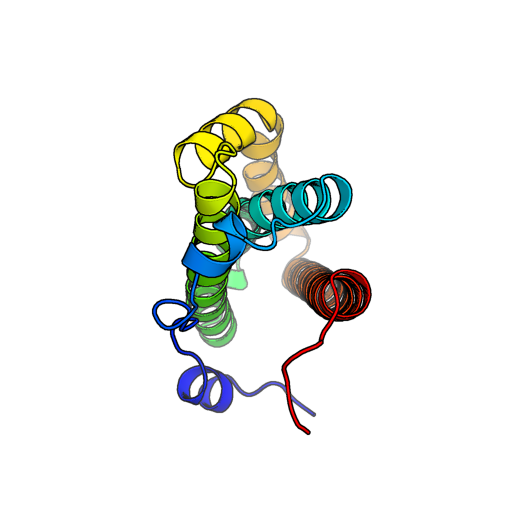6]